Protein AF-A0A538Q318-F1 (afdb_monomer)

Secondary structure (DSSP, 8-state):
-EEEEETTEEEEE---HHHHHHHHHHHS-STTPPTTSPEEHHHHHHHH-TT-TT--HHHHHHHHHHHHHHHHHTTS-HHHHEEE-TTSSEEEE-PPTTEEEEE--

Sequence (105 aa):
RVVFSIGAVERAVYLADRRFDLVVALARPPGGHRPGEFVSDDALRAVVWPRRPSVSRQEINMLISRCRRDLVEAGLAGPHLIERAPGGGGTRLALAPGAEIVMKA

Nearest PDB structures (foldseek):
  6iju-assembly1_A-2  TM=7.758E-01  e=2.223E-03  Staphylococcus aureus
  1qqi-assembly1_A  TM=8.208E-01  e=6.630E-03  Escherichia coli
  8u7h-assembly1_C  TM=5.307E-01  e=7.309E+00  Homo sapiens

Radius of gyration: 12.92 Å; Cα contacts (8 Å, |Δi|>4): 164; chains: 1; bounding box: 31×30×39 Å

pLDDT: mean 92.46, std 5.57, range [59.59, 98.06]

Foldseek 3Di:
DKWKDAPPDIFDFDDPQLLVQQVCCQCVPPDPDDAFDWHFPQSSCCRSPVPCSPDDPVNVVVSLVVSLVSCVVSVHNSDQQWDADVVGRTIHGDDDVRMDMDDDD

Mean predicted aligned error: 3.24 Å

Solvent-accessible surface area (backbone atoms only — not comparable to full-atom values): 5881 Å² total; per-residue (Å²): 76,40,34,41,33,50,80,92,48,76,39,72,37,85,56,63,67,59,43,39,42,47,52,48,47,25,66,58,31,68,95,82,50,53,65,50,44,68,44,38,52,68,62,49,30,57,71,53,29,71,91,44,77,83,67,48,72,66,57,52,53,50,50,51,55,52,42,24,46,53,34,40,77,52,77,41,66,17,71,64,34,52,37,66,41,86,99,47,69,22,39,21,33,46,68,58,91,79,41,48,78,46,80,44,132

Structure (mmCIF, N/CA/C/O backbone):
data_AF-A0A538Q318-F1
#
_entry.id   AF-A0A538Q318-F1
#
loop_
_atom_site.group_PDB
_atom_site.id
_atom_site.type_symbol
_atom_site.label_atom_id
_atom_site.label_alt_id
_atom_site.label_comp_id
_atom_site.label_asym_id
_atom_site.label_entity_id
_atom_site.label_seq_id
_atom_site.pdbx_PDB_ins_code
_atom_site.Cartn_x
_atom_site.Cartn_y
_atom_site.Cartn_z
_atom_site.occupancy
_atom_site.B_iso_or_equiv
_atom_site.auth_seq_id
_atom_site.auth_comp_id
_atom_site.auth_asym_id
_atom_site.auth_atom_id
_atom_site.pdbx_PDB_model_num
ATOM 1 N N . ARG A 1 1 ? -7.170 -13.288 2.610 1.00 85.69 1 ARG A N 1
ATOM 2 C CA . ARG A 1 1 ? -7.713 -12.020 3.188 1.00 85.69 1 ARG A CA 1
ATOM 3 C C . ARG A 1 1 ? -6.653 -11.350 4.061 1.00 85.69 1 ARG A C 1
ATOM 5 O O . ARG A 1 1 ? -5.736 -12.034 4.504 1.00 85.69 1 ARG A O 1
ATOM 12 N N . VAL A 1 2 ? -6.760 -10.051 4.336 1.00 90.06 2 VAL A N 1
ATOM 13 C CA . VAL A 1 2 ? -5.825 -9.329 5.222 1.00 90.06 2 VAL A CA 1
ATOM 14 C C . VAL A 1 2 ? -6.576 -8.829 6.446 1.00 90.06 2 VAL A C 1
ATOM 16 O O . VAL A 1 2 ? -7.683 -8.322 6.301 1.00 90.06 2 VAL A O 1
ATOM 19 N N . VAL A 1 3 ? -6.002 -8.977 7.637 1.00 90.75 3 VAL A N 1
ATOM 20 C CA . VAL A 1 3 ? -6.562 -8.414 8.871 1.00 90.75 3 VAL A CA 1
ATOM 21 C C . VAL A 1 3 ? -5.618 -7.344 9.401 1.00 90.75 3 VAL A C 1
ATOM 23 O O . VAL A 1 3 ? -4.431 -7.610 9.575 1.00 90.75 3 VAL A O 1
ATOM 26 N N . PHE A 1 4 ? -6.157 -6.152 9.639 1.00 90.62 4 PHE A N 1
ATOM 27 C CA . PHE A 1 4 ? -5.485 -5.055 10.328 1.00 90.62 4 PHE A CA 1
ATOM 28 C C . PHE A 1 4 ? -5.982 -5.016 11.771 1.00 90.62 4 PHE A C 1
ATOM 30 O O . PHE A 1 4 ? -7.197 -5.018 11.992 1.00 90.62 4 PHE A O 1
ATOM 37 N N . SER A 1 5 ? -5.067 -4.975 12.734 1.00 88.38 5 SER A N 1
ATOM 38 C CA . SER A 1 5 ? -5.381 -4.854 14.158 1.00 88.38 5 SER A CA 1
ATOM 39 C C . SER A 1 5 ? -4.750 -3.594 14.739 1.00 88.38 5 SER A C 1
ATOM 41 O O . SER A 1 5 ? -3.585 -3.295 14.486 1.00 88.38 5 SER A O 1
ATOM 43 N N . ILE A 1 6 ? -5.531 -2.838 15.512 1.00 81.62 6 ILE A N 1
ATOM 44 C CA . ILE A 1 6 ? -5.045 -1.717 16.329 1.00 81.62 6 ILE A CA 1
ATOM 45 C C . ILE A 1 6 ? -5.647 -1.889 17.723 1.00 81.62 6 ILE A C 1
ATO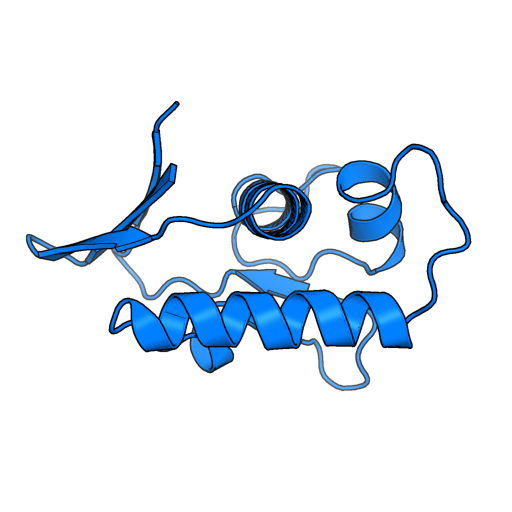M 47 O O . ILE A 1 6 ? -6.858 -1.737 17.910 1.00 81.62 6 ILE A O 1
ATOM 51 N N . GLY A 1 7 ? -4.818 -2.257 18.702 1.00 82.38 7 GLY A N 1
ATOM 52 C CA . GLY A 1 7 ? -5.310 -2.682 20.014 1.00 82.38 7 GLY A CA 1
ATOM 53 C C . GLY A 1 7 ? -6.251 -3.888 19.888 1.00 82.38 7 GLY A C 1
ATOM 54 O O . GLY A 1 7 ? -5.892 -4.891 19.282 1.00 82.38 7 GLY A O 1
ATOM 55 N N . ALA A 1 8 ? -7.468 -3.782 20.429 1.00 80.44 8 ALA A N 1
ATOM 56 C CA . ALA A 1 8 ? -8.483 -4.844 20.368 1.00 80.44 8 ALA A CA 1
ATOM 57 C C . ALA A 1 8 ? -9.371 -4.802 19.106 1.00 80.44 8 ALA A C 1
ATOM 59 O O . ALA A 1 8 ? -10.260 -5.637 18.944 1.00 80.44 8 ALA A O 1
ATOM 60 N N . VAL A 1 9 ? -9.186 -3.812 18.226 1.00 86.25 9 VAL A N 1
ATOM 61 C CA . VAL A 1 9 ? -10.041 -3.634 17.049 1.00 86.25 9 VAL A CA 1
ATOM 62 C C . VAL A 1 9 ? -9.427 -4.348 15.855 1.00 86.25 9 VAL A C 1
ATOM 64 O O . VAL A 1 9 ? -8.380 -3.937 15.358 1.00 86.25 9 VAL A O 1
ATOM 67 N N . GLU A 1 10 ? -10.120 -5.369 15.354 1.00 91.56 10 GLU A N 1
ATOM 68 C CA . GLU A 1 10 ? -9.782 -6.026 14.092 1.00 91.56 10 GLU A CA 1
ATOM 69 C C . GLU A 1 10 ? -10.632 -5.496 12.927 1.00 91.56 10 GLU A C 1
ATOM 71 O O . GLU A 1 10 ? -11.834 -5.216 13.051 1.00 91.56 10 GLU A O 1
ATOM 76 N N . ARG A 1 11 ? -10.002 -5.380 11.756 1.00 93.44 11 ARG A N 1
ATOM 77 C CA . ARG A 1 11 ? -10.644 -5.057 10.478 1.00 93.44 11 ARG A CA 1
ATOM 78 C C . ARG A 1 11 ? -10.146 -6.007 9.401 1.00 93.44 11 ARG A C 1
ATOM 80 O O . ARG A 1 11 ? -8.971 -5.996 9.040 1.00 93.44 11 ARG A O 1
ATOM 87 N N . ALA A 1 12 ? -11.049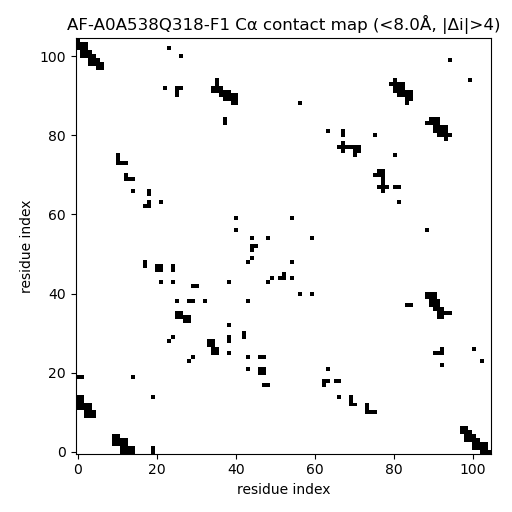 -6.838 8.890 1.00 93.12 12 ALA A N 1
ATOM 88 C CA . ALA A 1 12 ? -10.757 -7.740 7.787 1.00 93.12 12 ALA A CA 1
ATOM 89 C C . ALA A 1 12 ? -11.034 -7.054 6.446 1.00 93.12 12 ALA A C 1
ATOM 91 O O . ALA A 1 12 ? -12.092 -6.459 6.253 1.00 93.12 12 ALA A O 1
ATOM 92 N N . VAL A 1 13 ? -10.100 -7.190 5.509 1.00 93.88 13 VAL A N 1
ATOM 93 C CA . VAL A 1 13 ? -10.192 -6.654 4.152 1.00 93.88 13 VAL A CA 1
ATOM 94 C C . VAL A 1 13 ? -10.010 -7.784 3.147 1.00 93.88 13 VAL A C 1
ATOM 96 O O . VAL A 1 13 ? -9.062 -8.580 3.220 1.00 93.88 13 VAL A O 1
ATOM 99 N N . TYR A 1 14 ? -10.925 -7.846 2.186 1.00 92.12 14 TYR A N 1
ATOM 100 C CA . TYR A 1 14 ? -10.887 -8.793 1.080 1.00 92.12 14 TYR A CA 1
ATOM 101 C C . TYR A 1 14 ? -10.337 -8.084 -0.153 1.00 92.12 14 TYR A C 1
ATOM 103 O O . TYR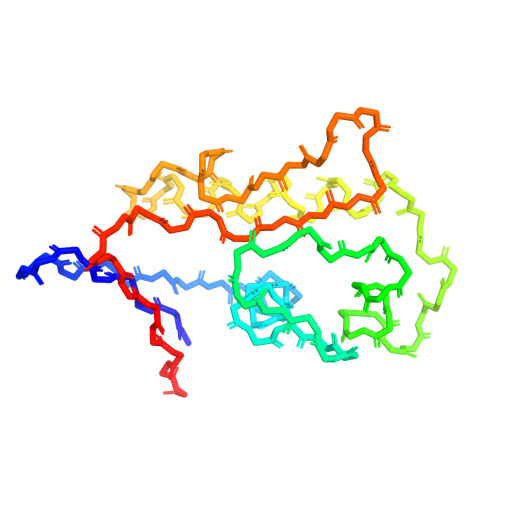 A 1 14 ? -11.020 -7.298 -0.799 1.00 92.12 14 TYR A O 1
ATOM 111 N N . LEU A 1 15 ? -9.066 -8.345 -0.447 1.00 93.56 15 LEU A N 1
ATOM 112 C CA . LEU A 1 15 ? -8.364 -7.763 -1.584 1.00 93.56 15 LEU A CA 1
ATOM 113 C C . LEU A 1 15 ? -8.289 -8.792 -2.708 1.00 93.56 15 LEU A C 1
ATOM 115 O O . LEU A 1 15 ? -7.949 -9.947 -2.461 1.00 93.56 15 LEU A O 1
ATOM 119 N N . ALA A 1 16 ? -8.578 -8.365 -3.937 1.00 91.00 16 ALA A N 1
ATOM 120 C CA . ALA A 1 16 ? -8.417 -9.228 -5.107 1.00 91.00 16 ALA A CA 1
ATOM 121 C C . ALA A 1 16 ? -6.949 -9.303 -5.544 1.00 91.00 16 ALA A C 1
ATOM 123 O O . ALA A 1 16 ? -6.304 -8.254 -5.634 1.00 91.00 16 ALA A O 1
ATOM 124 N N . ASP A 1 17 ? -6.485 -10.508 -5.882 1.00 90.50 17 ASP A N 1
ATOM 125 C CA . ASP A 1 17 ? -5.197 -10.869 -6.495 1.00 90.50 17 ASP A CA 1
ATOM 126 C C . ASP A 1 17 ? -4.082 -9.840 -6.257 1.00 90.50 17 ASP A C 1
ATOM 128 O O . ASP A 1 17 ? -3.559 -9.705 -5.157 1.00 90.50 17 ASP A O 1
ATOM 132 N N . ARG A 1 18 ? -3.784 -9.009 -7.261 1.00 95.19 18 ARG A N 1
ATOM 133 C CA . ARG A 1 18 ? -2.661 -8.062 -7.226 1.00 95.19 18 ARG A CA 1
ATOM 134 C C . ARG A 1 18 ? -2.730 -7.032 -6.101 1.00 95.19 18 ARG A C 1
ATOM 136 O O . ARG A 1 18 ? -1.704 -6.487 -5.714 1.00 95.19 18 ARG A O 1
ATOM 143 N N . ARG A 1 19 ? -3.921 -6.710 -5.592 1.00 96.12 19 ARG A N 1
ATOM 144 C CA . ARG A 1 19 ? -4.074 -5.809 -4.438 1.00 96.12 19 ARG A CA 1
ATOM 145 C C . ARG A 1 19 ? -3.649 -6.513 -3.154 1.00 96.12 19 ARG A C 1
ATOM 147 O O . ARG A 1 19 ? -3.024 -5.888 -2.305 1.00 96.12 19 ARG A O 1
ATOM 154 N N . PHE A 1 20 ? -3.927 -7.812 -3.047 1.00 95.25 20 PHE A N 1
ATOM 155 C CA . PHE A 1 20 ? -3.380 -8.645 -1.984 1.00 95.25 20 PHE A CA 1
ATOM 156 C C . PHE A 1 20 ? -1.855 -8.752 -2.114 1.00 95.25 20 PHE A C 1
ATOM 158 O O . PHE A 1 20 ? -1.158 -8.462 -1.145 1.00 95.25 20 PHE A O 1
ATOM 165 N N . ASP A 1 21 ? -1.338 -9.037 -3.314 1.00 95.31 21 ASP A N 1
ATOM 166 C CA . ASP A 1 21 ? 0.110 -9.120 -3.562 1.00 95.31 21 ASP A CA 1
ATOM 167 C C . ASP A 1 21 ? 0.830 -7.807 -3.234 1.00 95.31 21 ASP A C 1
ATOM 169 O O . ASP A 1 21 ? 1.891 -7.824 -2.615 1.00 95.31 21 ASP A O 1
ATOM 173 N N . LEU A 1 22 ? 0.235 -6.658 -3.583 1.00 96.69 22 LEU A N 1
ATOM 174 C CA . LEU A 1 22 ? 0.749 -5.340 -3.206 1.00 96.69 22 LEU A CA 1
ATOM 175 C C . LEU A 1 22 ? 0.876 -5.215 -1.686 1.00 96.69 22 LEU A C 1
ATOM 177 O O . LEU A 1 22 ? 1.928 -4.825 -1.192 1.00 96.69 22 LEU A O 1
ATOM 181 N N . VAL A 1 23 ? -0.175 -5.541 -0.934 1.00 96.06 23 VAL A N 1
ATOM 182 C CA . VAL A 1 23 ? -0.143 -5.427 0.530 1.00 96.06 23 VAL A CA 1
ATOM 183 C C . VAL A 1 23 ? 0.872 -6.393 1.141 1.00 96.06 23 VAL A C 1
ATOM 185 O O . VAL A 1 23 ? 1.599 -6.004 2.054 1.00 96.06 23 VAL A O 1
ATOM 188 N N . VAL A 1 24 ? 0.996 -7.611 0.609 1.00 93.94 24 VAL A N 1
ATOM 189 C CA . VAL A 1 24 ? 2.031 -8.569 1.026 1.00 93.94 24 VAL A CA 1
ATOM 190 C C . VAL A 1 24 ? 3.429 -8.012 0.763 1.00 93.94 24 VAL A C 1
ATOM 192 O O . VAL A 1 24 ? 4.254 -8.014 1.674 1.00 93.94 24 VAL A O 1
ATOM 195 N N . ALA A 1 25 ? 3.677 -7.475 -0.433 1.00 94.88 25 ALA A N 1
ATOM 196 C CA . ALA A 1 25 ? 4.961 -6.897 -0.825 1.00 94.88 25 ALA A CA 1
ATOM 197 C C . ALA A 1 25 ? 5.346 -5.654 -0.012 1.00 94.88 25 ALA A C 1
ATOM 199 O O . ALA A 1 25 ? 6.513 -5.290 0.015 1.00 94.88 25 ALA A O 1
ATOM 200 N N . LEU A 1 26 ? 4.396 -4.980 0.637 1.00 96.12 26 LEU A N 1
ATOM 201 C CA . LEU A 1 26 ? 4.684 -3.836 1.507 1.00 96.12 26 LEU A CA 1
ATOM 202 C C . LEU A 1 26 ? 4.827 -4.236 2.978 1.00 96.12 26 LEU A C 1
ATOM 204 O O . LEU A 1 26 ? 5.620 -3.644 3.707 1.00 96.12 26 LEU A O 1
ATOM 208 N N . ALA A 1 27 ? 4.064 -5.232 3.424 1.00 94.06 27 ALA A N 1
ATOM 209 C CA . ALA A 1 27 ? 4.121 -5.733 4.793 1.00 94.06 27 ALA A CA 1
ATOM 210 C C . ALA A 1 27 ? 5.316 -6.669 5.035 1.00 94.06 27 ALA A C 1
ATOM 212 O O . ALA A 1 27 ? 5.802 -6.780 6.158 1.00 94.06 27 ALA A O 1
ATOM 213 N N . ARG A 1 28 ? 5.787 -7.346 3.984 1.00 92.50 28 ARG A N 1
ATOM 214 C CA . ARG A 1 28 ? 6.979 -8.204 3.978 1.00 92.50 28 ARG A CA 1
ATOM 215 C C . ARG A 1 28 ? 7.849 -7.819 2.782 1.00 92.50 28 ARG A C 1
ATOM 217 O O . ARG A 1 28 ? 7.853 -8.533 1.777 1.00 92.50 28 ARG A O 1
ATOM 224 N N . PRO A 1 29 ? 8.503 -6.651 2.842 1.00 89.94 29 PRO A N 1
ATOM 225 C CA . PRO A 1 29 ? 9.118 -6.089 1.661 1.00 89.94 29 PRO A CA 1
ATOM 226 C C . PRO A 1 29 ? 10.327 -6.902 1.182 1.00 89.94 29 PRO A C 1
ATOM 228 O O . PRO A 1 29 ? 11.079 -7.444 1.995 1.00 89.94 29 PRO A O 1
ATOM 231 N N . PRO A 1 30 ? 10.498 -7.045 -0.146 1.00 83.88 30 PRO A N 1
ATOM 232 C CA . PRO A 1 30 ? 11.592 -7.819 -0.723 1.00 83.88 30 PRO A CA 1
ATOM 233 C C . PRO A 1 30 ? 12.941 -7.108 -0.531 1.00 83.88 30 PRO A C 1
ATOM 235 O O . PRO A 1 30 ? 12.994 -5.931 -0.187 1.00 83.88 30 PRO A O 1
ATOM 238 N N . GLY A 1 31 ? 14.050 -7.804 -0.798 1.00 81.00 31 GLY A N 1
ATOM 239 C CA . GLY A 1 31 ? 15.365 -7.161 -0.946 1.00 81.00 31 GLY A CA 1
ATOM 240 C C . GLY A 1 31 ? 15.993 -6.613 0.341 1.00 81.00 31 GLY A C 1
ATOM 241 O O . GLY A 1 31 ? 16.869 -5.761 0.262 1.00 81.00 31 GLY A O 1
ATOM 242 N N . GLY A 1 32 ? 15.565 -7.087 1.516 1.00 81.69 32 GLY A N 1
ATOM 243 C CA . GLY A 1 32 ? 16.137 -6.684 2.809 1.00 81.69 32 GLY A CA 1
ATOM 244 C C . GLY A 1 32 ? 15.591 -5.369 3.373 1.00 81.69 32 GLY A C 1
ATOM 245 O O . GLY A 1 32 ? 16.048 -4.927 4.426 1.00 81.69 32 GLY A O 1
ATOM 246 N N . HIS A 1 33 ? 14.602 -4.772 2.706 1.00 87.75 33 HIS A N 1
ATOM 247 C CA . HIS A 1 33 ? 13.839 -3.652 3.244 1.00 87.75 33 HIS A CA 1
ATOM 248 C C . HIS A 1 33 ? 13.103 -4.044 4.530 1.00 87.75 33 HIS A C 1
ATOM 250 O O . HIS A 1 33 ? 12.746 -5.207 4.743 1.00 87.75 33 HIS A O 1
ATOM 256 N N . ARG A 1 34 ? 12.845 -3.059 5.392 1.00 91.06 34 ARG A N 1
ATOM 257 C CA . ARG A 1 34 ? 12.056 -3.250 6.617 1.00 91.06 34 ARG A CA 1
ATOM 258 C C . ARG A 1 34 ? 10.591 -2.863 6.393 1.00 91.06 34 ARG A C 1
ATOM 260 O O . ARG A 1 34 ? 10.318 -1.940 5.624 1.00 91.06 34 ARG A O 1
ATOM 267 N N . PRO A 1 35 ? 9.626 -3.516 7.071 1.00 92.69 35 PRO A N 1
ATOM 268 C CA . PRO A 1 35 ? 8.236 -3.065 7.060 1.00 92.69 35 PRO A CA 1
ATOM 269 C C . PRO A 1 35 ? 8.129 -1.573 7.414 1.00 92.69 35 PRO A C 1
ATOM 271 O O . PRO A 1 35 ? 8.764 -1.109 8.359 1.00 92.69 35 PRO A O 1
ATOM 274 N N . GLY A 1 36 ? 7.341 -0.824 6.640 1.00 94.50 36 GLY A N 1
ATOM 275 C CA . GLY A 1 36 ? 7.209 0.633 6.780 1.00 94.50 36 GLY A CA 1
ATOM 276 C C . GLY A 1 36 ? 8.190 1.465 5.943 1.00 94.50 36 GLY A C 1
ATOM 277 O O . GLY A 1 36 ? 7.975 2.668 5.784 1.00 94.50 36 GLY A O 1
ATOM 278 N N . GLU A 1 37 ? 9.222 0.861 5.351 1.00 95.50 37 GLU A N 1
ATOM 279 C CA . GLU A 1 37 ? 10.092 1.544 4.389 1.00 95.50 37 GLU A CA 1
ATOM 280 C C . GLU A 1 37 ? 9.432 1.678 3.010 1.00 95.50 37 GLU A C 1
ATOM 282 O O . GLU A 1 37 ? 8.522 0.929 2.643 1.00 95.50 37 GLU A O 1
ATOM 287 N N . PHE A 1 38 ? 9.901 2.650 2.223 1.00 96.69 38 PHE A N 1
ATOM 288 C CA . PHE A 1 38 ? 9.488 2.780 0.829 1.00 96.69 38 PHE A CA 1
ATOM 289 C C . PHE A 1 38 ? 10.129 1.684 -0.026 1.00 96.69 38 PHE A C 1
ATOM 291 O O . PHE A 1 38 ? 11.341 1.654 -0.214 1.00 96.69 38 PHE A O 1
ATOM 298 N N . VAL A 1 39 ? 9.286 0.832 -0.601 1.00 96.25 39 VAL A N 1
ATOM 299 C CA . VAL A 1 39 ? 9.642 -0.178 -1.600 1.00 96.25 39 VAL A CA 1
ATOM 300 C C . VAL A 1 39 ? 9.588 0.454 -2.985 1.00 96.25 39 VAL A C 1
ATOM 302 O O . VAL A 1 39 ? 8.577 1.067 -3.339 1.00 96.25 39 VAL A O 1
ATOM 305 N N . SER A 1 40 ? 10.654 0.308 -3.773 1.00 95.00 40 SER A N 1
ATOM 306 C CA . SER A 1 40 ? 10.735 0.905 -5.110 1.00 95.00 40 SER A CA 1
ATOM 307 C C . SER A 1 40 ? 9.689 0.340 -6.078 1.00 95.00 40 SER A C 1
ATOM 309 O O . SER A 1 40 ? 9.251 -0.805 -5.955 1.00 95.00 40 SER A O 1
ATOM 311 N N . ASP A 1 41 ? 9.310 1.126 -7.088 1.00 94.69 41 ASP A N 1
ATOM 312 C CA . ASP A 1 41 ? 8.400 0.667 -8.145 1.00 94.69 41 ASP A CA 1
ATOM 313 C C . ASP A 1 41 ? 8.941 -0.577 -8.863 1.00 94.69 41 ASP A C 1
ATOM 315 O O . ASP A 1 41 ? 8.162 -1.463 -9.201 1.00 94.69 41 ASP A O 1
ATOM 319 N N . ASP A 1 42 ? 10.258 -0.681 -9.053 1.00 93.00 42 ASP A N 1
ATOM 320 C CA . ASP A 1 42 ? 10.883 -1.842 -9.693 1.00 93.00 42 ASP A CA 1
ATOM 321 C C . ASP A 1 42 ? 10.775 -3.103 -8.823 1.00 93.00 42 ASP A C 1
ATOM 323 O O . ASP A 1 42 ? 10.409 -4.170 -9.322 1.00 93.00 42 ASP A O 1
ATOM 327 N N . ALA A 1 43 ? 10.995 -2.980 -7.510 1.00 93.19 43 ALA A N 1
ATOM 328 C CA . ALA A 1 43 ? 10.807 -4.086 -6.575 1.00 93.19 43 ALA A CA 1
ATOM 329 C C . ALA A 1 43 ? 9.333 -4.524 -6.507 1.00 93.19 43 ALA A C 1
ATOM 331 O O . ALA A 1 43 ? 9.037 -5.720 -6.515 1.00 93.19 43 ALA A O 1
ATOM 332 N N . LEU A 1 44 ? 8.391 -3.574 -6.523 1.00 93.56 44 LEU A N 1
ATOM 333 C CA . LEU A 1 44 ? 6.961 -3.889 -6.591 1.00 93.56 44 LEU A CA 1
ATOM 334 C C . LEU A 1 44 ? 6.579 -4.569 -7.907 1.00 93.56 44 LEU A C 1
ATOM 336 O O . LEU A 1 44 ? 5.776 -5.502 -7.888 1.00 93.56 44 LEU A O 1
ATOM 340 N N . ARG A 1 45 ? 7.150 -4.151 -9.047 1.00 94.12 45 ARG A N 1
ATOM 341 C CA . ARG A 1 45 ? 6.920 -4.816 -10.341 1.00 94.12 45 ARG A CA 1
ATOM 342 C C . ARG A 1 45 ? 7.328 -6.279 -10.296 1.00 94.12 45 ARG A C 1
ATOM 344 O O . ARG A 1 45 ? 6.548 -7.124 -10.729 1.00 94.12 45 ARG A O 1
ATOM 351 N N . ALA A 1 46 ? 8.504 -6.568 -9.744 1.00 92.62 46 ALA A N 1
ATOM 352 C CA . ALA A 1 46 ? 9.024 -7.928 -9.654 1.00 92.62 46 ALA A CA 1
ATOM 353 C C . ALA A 1 46 ? 8.093 -8.866 -8.865 1.00 92.62 46 ALA A C 1
ATOM 355 O O . ALA A 1 46 ? 7.924 -10.021 -9.250 1.00 92.62 46 ALA A O 1
ATOM 356 N N . VAL A 1 47 ? 7.455 -8.364 -7.801 1.00 92.69 47 VAL A N 1
ATOM 357 C CA . VAL A 1 47 ? 6.577 -9.172 -6.939 1.00 92.69 47 VAL A CA 1
ATOM 358 C C . VAL A 1 47 ? 5.141 -9.238 -7.463 1.00 92.69 47 VAL A C 1
ATOM 360 O O . VAL A 1 47 ? 4.562 -10.316 -7.533 1.00 92.69 47 VAL A O 1
ATOM 363 N N . VAL A 1 48 ? 4.555 -8.103 -7.851 1.00 95.31 48 VAL A N 1
ATOM 364 C CA . VAL A 1 48 ? 3.119 -8.010 -8.180 1.00 95.31 48 VAL A CA 1
ATOM 365 C C . VAL A 1 48 ? 2.831 -8.338 -9.654 1.00 95.31 48 VAL A C 1
ATOM 367 O O . VAL A 1 48 ? 1.726 -8.753 -10.015 1.00 95.31 48 VAL A O 1
ATOM 370 N N . TRP A 1 49 ? 3.825 -8.184 -10.533 1.00 95.50 49 TRP A N 1
ATOM 371 C CA . TRP A 1 49 ? 3.720 -8.497 -11.961 1.00 95.50 49 TRP A CA 1
ATOM 372 C C . TRP A 1 49 ? 4.928 -9.305 -12.465 1.00 95.50 49 TRP A C 1
ATOM 374 O O . TRP A 1 49 ? 5.577 -8.898 -13.432 1.00 95.50 49 TRP A O 1
ATOM 384 N N . PRO A 1 50 ? 5.201 -10.500 -11.907 1.00 93.25 50 PRO A N 1
ATOM 385 C CA . PRO A 1 50 ? 6.416 -11.265 -12.215 1.00 93.25 50 PRO A CA 1
ATOM 386 C C . PRO A 1 50 ? 6.545 -11.640 -13.701 1.00 93.25 50 PRO A C 1
ATOM 388 O O . PRO A 1 50 ? 7.644 -11.806 -14.217 1.00 93.25 50 PRO A O 1
ATOM 391 N N . ARG A 1 51 ? 5.418 -11.744 -14.419 1.00 94.56 51 ARG A N 1
ATOM 392 C CA . ARG A 1 51 ? 5.365 -12.067 -15.858 1.00 94.56 51 ARG A CA 1
ATOM 393 C C . ARG A 1 51 ? 5.227 -10.842 -16.766 1.00 94.56 51 ARG A C 1
ATOM 395 O O . ARG A 1 51 ? 5.054 -10.995 -17.970 1.00 94.56 51 ARG A O 1
ATOM 402 N N . ARG A 1 52 ? 5.229 -9.628 -16.208 1.00 93.94 52 ARG A N 1
ATOM 403 C CA . ARG A 1 52 ? 5.047 -8.383 -16.965 1.00 93.94 52 ARG A CA 1
ATOM 404 C C . ARG A 1 52 ? 5.913 -7.256 -16.380 1.00 93.94 52 ARG A C 1
ATOM 406 O O . ARG A 1 52 ? 5.382 -6.316 -15.793 1.00 93.94 52 ARG A O 1
ATOM 413 N N . PRO A 1 53 ? 7.243 -7.313 -16.563 1.00 86.88 53 PRO A N 1
ATOM 414 C CA . PRO A 1 53 ? 8.165 -6.334 -15.982 1.00 86.88 53 PRO A CA 1
ATOM 415 C C . PRO A 1 53 ? 8.004 -4.916 -16.561 1.00 86.88 53 PRO A C 1
ATOM 417 O O . PRO A 1 53 ? 8.402 -3.945 -15.925 1.00 86.88 53 PRO A O 1
ATOM 420 N N . SER A 1 54 ? 7.373 -4.775 -17.733 1.00 92.31 54 SER A N 1
ATOM 421 C CA . SER A 1 54 ? 7.117 -3.500 -18.423 1.00 92.31 54 SER A CA 1
ATOM 422 C C . SER A 1 54 ? 5.895 -2.723 -17.911 1.00 92.31 54 SER A C 1
ATOM 424 O O . SER A 1 54 ? 5.420 -1.805 -18.579 1.00 92.31 54 SER A O 1
ATOM 426 N N . VAL A 1 55 ? 5.343 -3.088 -16.749 1.00 95.00 55 VAL A N 1
ATOM 427 C CA . VAL A 1 55 ? 4.212 -2.371 -16.142 1.00 95.00 55 VAL A CA 1
ATOM 428 C C . VAL A 1 55 ? 4.586 -0.920 -15.868 1.00 95.00 55 VAL A C 1
ATOM 430 O O . VAL A 1 55 ? 5.592 -0.617 -15.226 1.00 95.00 55 VAL A O 1
ATOM 433 N N . SER A 1 56 ? 3.746 -0.010 -16.348 1.00 94.69 56 SER A N 1
ATOM 434 C CA . SER A 1 56 ? 3.997 1.422 -16.241 1.00 94.69 56 SER A CA 1
ATOM 435 C C . SER A 1 56 ? 3.765 1.946 -14.821 1.00 94.69 56 SER A C 1
ATOM 437 O O . SER A 1 56 ? 2.990 1.401 -14.031 1.00 94.69 56 SER A O 1
ATOM 439 N N . ARG A 1 57 ? 4.370 3.096 -14.50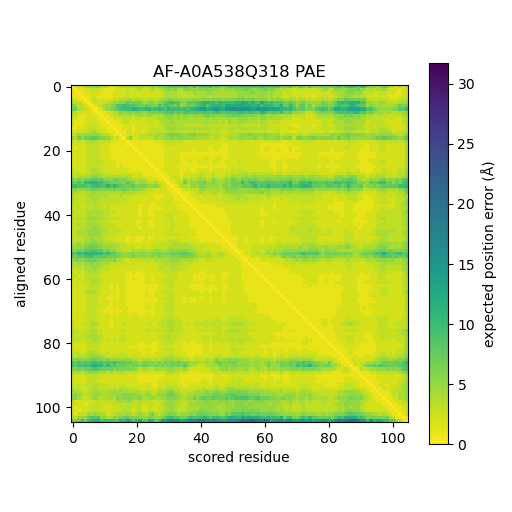7 1.00 93.81 57 ARG A N 1
ATOM 440 C CA . ARG A 1 57 ? 4.092 3.837 -13.265 1.00 93.81 57 ARG A CA 1
ATOM 441 C C . ARG A 1 57 ? 2.605 4.183 -13.110 1.00 93.81 57 ARG A C 1
ATOM 443 O O . ARG A 1 57 ? 2.088 4.180 -11.994 1.00 93.81 57 ARG A O 1
ATOM 450 N N . GLN A 1 58 ? 1.908 4.468 -14.211 1.00 95.50 58 GLN A N 1
ATOM 451 C CA . GLN A 1 58 ? 0.472 4.757 -14.196 1.00 95.50 58 GLN A CA 1
ATOM 452 C C . GLN A 1 58 ? -0.339 3.547 -13.720 1.00 95.50 58 GLN A C 1
ATOM 454 O O . GLN A 1 58 ? -1.245 3.692 -12.903 1.00 95.50 58 GLN A O 1
ATOM 459 N N . GLU A 1 59 ? 0.014 2.348 -14.178 1.00 96.62 59 GLU A N 1
ATOM 460 C CA . GLU A 1 59 ? -0.648 1.110 -13.765 1.00 96.62 59 GLU A CA 1
ATOM 461 C C . GLU A 1 59 ? -0.382 0.770 -12.297 1.00 96.62 59 GLU A C 1
ATOM 463 O O . GLU A 1 59 ? -1.305 0.356 -11.593 1.00 96.62 59 GLU A O 1
ATOM 468 N N . ILE A 1 60 ? 0.837 1.022 -11.808 1.00 96.25 60 ILE A N 1
ATOM 469 C CA . ILE A 1 60 ? 1.167 0.912 -10.379 1.00 96.25 60 ILE A CA 1
ATOM 470 C C . ILE A 1 60 ? 0.288 1.864 -9.562 1.00 96.25 60 ILE A C 1
ATOM 472 O O . ILE A 1 60 ? -0.384 1.440 -8.621 1.00 96.25 60 ILE A O 1
ATOM 476 N N . ASN A 1 61 ? 0.219 3.138 -9.958 1.00 96.75 61 ASN A N 1
ATOM 477 C CA . ASN A 1 61 ? -0.617 4.134 -9.286 1.00 96.75 61 ASN A CA 1
ATOM 478 C C . ASN A 1 61 ? -2.105 3.745 -9.296 1.00 96.75 61 ASN A C 1
ATOM 480 O O . ASN A 1 61 ? -2.799 3.943 -8.299 1.00 96.75 61 ASN A O 1
ATOM 484 N N . MET A 1 62 ? -2.596 3.168 -10.395 1.00 97.50 62 MET A N 1
ATOM 485 C CA . MET A 1 62 ? -3.971 2.683 -10.493 1.00 97.50 62 MET A CA 1
ATOM 486 C C . MET A 1 62 ? -4.230 1.514 -9.535 1.00 97.50 62 MET A C 1
ATOM 488 O O . MET A 1 62 ? -5.264 1.506 -8.864 1.00 97.50 62 MET A O 1
ATOM 492 N N . LEU A 1 63 ? -3.302 0.555 -9.426 1.00 97.62 63 LEU A N 1
ATOM 493 C CA . LEU A 1 63 ? -3.408 -0.537 -8.456 1.00 97.62 63 LEU A CA 1
ATOM 494 C C . LEU A 1 63 ? -3.470 0.005 -7.023 1.00 97.62 63 LEU A C 1
ATOM 496 O O . LEU A 1 63 ? -4.357 -0.383 -6.264 1.00 97.62 63 LEU A O 1
ATOM 500 N N . ILE A 1 64 ? -2.577 0.936 -6.677 1.00 97.62 64 ILE A N 1
ATOM 501 C CA . ILE A 1 64 ? -2.541 1.576 -5.356 1.00 97.62 64 ILE A CA 1
ATOM 502 C C . ILE A 1 64 ? -3.850 2.312 -5.071 1.00 97.62 64 ILE A C 1
ATOM 504 O O . ILE A 1 64 ? -4.422 2.148 -3.999 1.00 97.62 64 ILE A O 1
ATOM 508 N N . SER A 1 65 ? -4.350 3.104 -6.024 1.00 97.75 65 SER A N 1
ATOM 509 C CA . SER A 1 65 ? -5.607 3.844 -5.870 1.00 97.75 65 SER A CA 1
ATOM 510 C C . SER A 1 65 ? -6.789 2.910 -5.594 1.00 97.75 65 SER A C 1
ATOM 512 O O . SER A 1 65 ? -7.574 3.165 -4.682 1.00 97.75 65 SER A O 1
ATOM 514 N N . ARG A 1 66 ? -6.881 1.790 -6.324 1.00 97.56 66 ARG A N 1
ATOM 515 C CA . ARG A 1 66 ? -7.922 0.773 -6.108 1.00 97.56 66 ARG A CA 1
ATOM 516 C C . ARG A 1 66 ? -7.767 0.077 -4.759 1.00 97.56 66 ARG A C 1
ATOM 518 O O . ARG A 1 66 ? -8.746 -0.060 -4.044 1.00 97.56 66 ARG A O 1
ATOM 525 N N . CYS A 1 67 ? -6.544 -0.292 -4.382 1.00 97.94 67 CYS A N 1
ATOM 526 C CA . CYS A 1 67 ? -6.282 -0.911 -3.085 1.00 97.94 67 CYS A CA 1
ATOM 527 C C . CYS A 1 67 ? -6.648 0.024 -1.923 1.00 97.94 67 CYS A C 1
ATOM 529 O O . CYS A 1 67 ? -7.276 -0.403 -0.963 1.00 97.94 67 CYS A O 1
ATOM 531 N N . ARG A 1 68 ? -6.310 1.317 -2.016 1.00 98.06 68 ARG A N 1
ATOM 532 C CA . ARG A 1 68 ? -6.708 2.322 -1.018 1.00 98.06 68 ARG A CA 1
ATOM 533 C C . ARG A 1 68 ? -8.224 2.420 -0.885 1.00 98.06 68 ARG A C 1
ATOM 535 O O . ARG A 1 68 ? -8.707 2.587 0.228 1.00 98.06 68 ARG A O 1
ATOM 542 N N . ARG A 1 69 ? -8.957 2.317 -1.996 1.00 97.88 69 ARG A N 1
ATOM 543 C CA . ARG A 1 69 ? -10.421 2.328 -1.983 1.00 97.88 69 ARG A CA 1
ATOM 544 C C . ARG A 1 69 ? -10.984 1.127 -1.229 1.00 97.88 69 ARG A C 1
ATOM 546 O O . ARG A 1 69 ? -11.796 1.345 -0.344 1.00 97.88 69 ARG A O 1
ATOM 553 N N . ASP A 1 70 ? -10.487 -0.083 -1.488 1.00 96.81 70 ASP A N 1
ATOM 554 C CA . ASP A 1 70 ? -10.938 -1.276 -0.752 1.00 96.81 70 ASP A CA 1
ATOM 555 C C . ASP A 1 70 ? -10.679 -1.151 0.758 1.00 96.81 70 ASP A C 1
ATOM 557 O O . ASP A 1 70 ? -11.496 -1.562 1.577 1.00 96.81 70 ASP A O 1
ATOM 561 N N . LEU A 1 71 ? -9.540 -0.560 1.144 1.00 96.31 71 LEU A N 1
ATOM 562 C CA . LEU A 1 71 ? -9.235 -0.285 2.551 1.00 96.31 71 LEU A CA 1
ATOM 563 C C . LEU A 1 71 ? -10.246 0.703 3.155 1.00 96.31 71 LEU A C 1
ATOM 565 O O . LEU A 1 71 ? -10.725 0.479 4.263 1.00 96.31 71 LEU A O 1
ATOM 569 N N . VAL A 1 72 ? -10.596 1.768 2.427 1.00 97.00 72 VAL A N 1
ATOM 570 C CA . VAL A 1 72 ? -11.611 2.745 2.860 1.00 97.00 72 VAL A CA 1
ATOM 571 C C . VAL A 1 72 ? -12.991 2.107 2.981 1.00 97.00 72 VAL A C 1
ATOM 573 O O . VAL A 1 72 ? -13.671 2.331 3.977 1.00 97.00 72 VAL A O 1
ATOM 576 N N . GLU A 1 73 ? -13.385 1.272 2.023 1.00 95.62 73 GLU A N 1
ATOM 577 C CA . GLU A 1 73 ? -14.648 0.525 2.063 1.00 95.62 73 GLU A CA 1
ATOM 578 C C . GLU A 1 73 ? -14.715 -0.425 3.272 1.00 95.62 73 GLU A C 1
ATOM 580 O O . GLU A 1 73 ? -15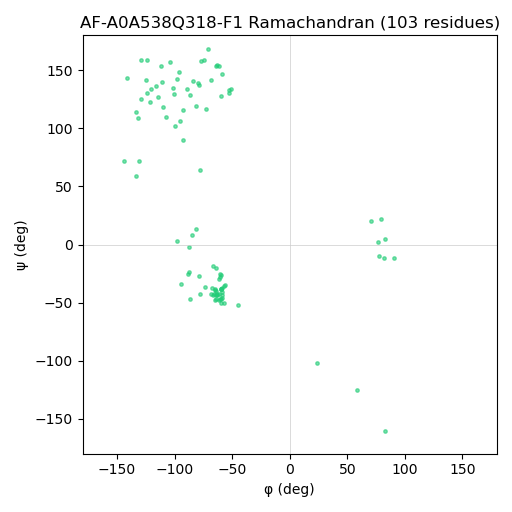.786 -0.636 3.834 1.00 95.62 73 GLU A O 1
ATOM 585 N N . ALA A 1 74 ? -13.568 -0.925 3.745 1.00 93.31 74 ALA A N 1
ATOM 586 C CA . ALA A 1 74 ? -13.452 -1.705 4.978 1.00 93.31 74 ALA A CA 1
ATOM 587 C C . ALA A 1 74 ? -13.317 -0.855 6.264 1.00 93.31 74 ALA A C 1
ATOM 589 O O . ALA A 1 74 ? -13.055 -1.392 7.345 1.00 93.31 74 ALA A O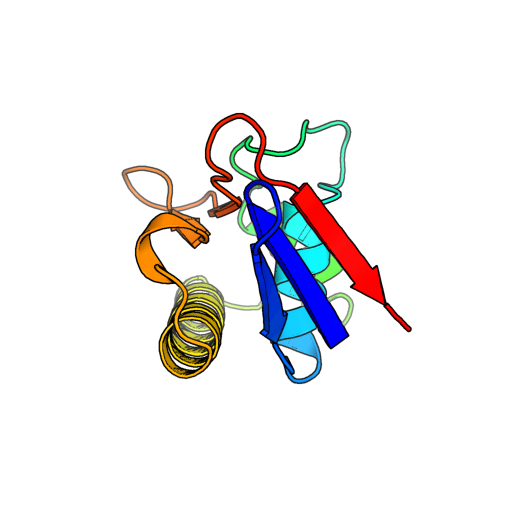 1
ATOM 590 N N . GLY A 1 75 ? -13.480 0.469 6.170 1.00 93.69 75 GLY A N 1
ATOM 591 C CA . GLY A 1 75 ? -13.424 1.394 7.303 1.00 93.69 75 GLY A CA 1
ATOM 592 C C . GLY A 1 75 ? -12.010 1.746 7.776 1.00 93.69 75 GLY A C 1
ATOM 593 O O . GLY A 1 75 ? -11.837 2.144 8.927 1.00 93.69 75 GLY A O 1
ATOM 594 N N . LEU A 1 76 ? -10.994 1.585 6.924 1.00 94.06 76 LEU A N 1
ATOM 595 C CA . LEU A 1 76 ? -9.605 1.947 7.214 1.00 94.06 76 LEU A CA 1
ATOM 596 C C . LEU A 1 76 ? -9.192 3.240 6.498 1.00 94.06 76 LEU A C 1
ATOM 598 O O . LEU A 1 76 ? -9.710 3.596 5.442 1.00 94.06 76 LEU A O 1
ATOM 602 N N . ALA A 1 77 ? -8.172 3.920 7.021 1.00 94.19 77 ALA A N 1
ATOM 603 C CA . ALA A 1 77 ? -7.605 5.121 6.409 1.00 94.19 77 ALA A CA 1
ATOM 604 C C . ALA A 1 77 ? -6.681 4.778 5.219 1.00 94.19 77 ALA A C 1
ATOM 606 O O . ALA A 1 77 ? -5.477 5.020 5.262 1.00 94.19 77 ALA A O 1
ATOM 607 N N . GLY A 1 78 ? -7.231 4.198 4.146 1.00 96.06 78 GLY A N 1
ATOM 608 C CA . GLY A 1 78 ? -6.478 3.661 3.003 1.00 96.06 78 GLY A CA 1
ATOM 609 C C . GLY A 1 78 ? -5.350 4.563 2.468 1.00 96.06 78 GLY A C 1
ATOM 610 O 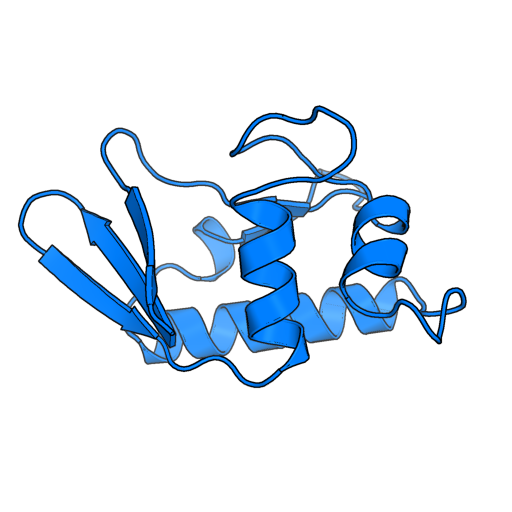O . GLY A 1 78 ? -4.218 4.088 2.364 1.00 96.06 78 GLY A O 1
ATOM 611 N N . PRO A 1 79 ? -5.597 5.853 2.154 1.00 96.25 79 PRO A N 1
ATOM 612 C CA . PRO A 1 79 ? -4.557 6.781 1.696 1.00 96.25 79 PRO A CA 1
ATOM 613 C C . PRO A 1 79 ? -3.402 7.022 2.677 1.00 96.25 79 PRO A C 1
ATOM 615 O O . PRO A 1 79 ? -2.302 7.313 2.216 1.00 96.25 79 PRO A O 1
ATOM 618 N N . HIS A 1 80 ? -3.647 6.885 3.984 1.00 94.81 80 HIS A N 1
ATOM 619 C CA . HIS A 1 80 ? -2.629 6.986 5.034 1.00 94.81 80 HIS A CA 1
ATOM 620 C C . HIS A 1 80 ? -1.947 5.646 5.321 1.00 94.81 80 HIS A C 1
ATOM 622 O O . HIS A 1 80 ? -0.810 5.629 5.762 1.00 94.81 80 HIS A O 1
ATOM 628 N N . LEU A 1 81 ? -2.607 4.518 5.043 1.00 96.25 81 LEU A N 1
ATOM 629 C CA . LEU A 1 81 ? -2.002 3.195 5.195 1.00 96.25 81 LEU A CA 1
ATOM 630 C C . LEU A 1 81 ? -1.065 2.853 4.041 1.00 96.25 81 LEU A C 1
ATOM 632 O O . LEU A 1 81 ? 0.000 2.300 4.269 1.00 96.25 81 LEU A O 1
ATOM 636 N N . ILE A 1 82 ? -1.441 3.155 2.799 1.00 97.56 82 ILE A N 1
ATOM 637 C CA . ILE A 1 82 ? -0.572 2.937 1.639 1.00 97.56 82 ILE A CA 1
ATOM 638 C C . ILE A 1 82 ? -0.101 4.295 1.166 1.00 97.56 82 ILE A C 1
ATOM 640 O O . ILE A 1 82 ? -0.884 5.032 0.575 1.00 97.56 82 ILE A O 1
ATOM 644 N N . GLU A 1 83 ? 1.171 4.614 1.357 1.00 97.75 83 GLU A N 1
ATOM 645 C CA . GLU A 1 83 ? 1.732 5.924 1.030 1.00 97.75 83 GLU A CA 1
ATOM 646 C C . GLU A 1 83 ? 2.704 5.850 -0.140 1.00 97.75 83 GLU A C 1
ATOM 648 O O . GLU A 1 83 ? 3.331 4.821 -0.391 1.00 97.75 83 GLU A O 1
ATOM 653 N N . ARG A 1 84 ? 2.840 6.967 -0.860 1.00 97.12 84 ARG A N 1
ATOM 654 C CA . ARG A 1 84 ? 3.814 7.120 -1.943 1.00 97.12 84 ARG A CA 1
ATOM 655 C C . ARG A 1 84 ? 4.895 8.097 -1.528 1.00 97.12 84 ARG A C 1
ATOM 657 O O . ARG A 1 84 ? 4.586 9.110 -0.909 1.00 97.12 84 ARG A O 1
ATOM 664 N N . ALA A 1 85 ? 6.137 7.790 -1.887 1.00 96.19 85 ALA A N 1
ATOM 665 C CA . ALA A 1 85 ? 7.258 8.685 -1.662 1.00 96.19 85 ALA A CA 1
ATOM 666 C C . ALA A 1 85 ? 7.008 10.029 -2.376 1.00 96.19 85 ALA A C 1
ATOM 668 O O . ALA A 1 85 ? 6.394 10.035 -3.453 1.00 96.19 85 ALA A O 1
ATOM 669 N N . PRO A 1 86 ? 7.474 11.164 -1.824 1.00 90.75 86 PRO A N 1
ATOM 670 C CA . PRO A 1 86 ? 7.477 12.439 -2.538 1.00 90.75 86 PRO A CA 1
ATOM 671 C C . PRO A 1 86 ? 8.167 12.296 -3.903 1.00 90.75 86 PRO A C 1
ATOM 673 O O . PRO A 1 86 ? 9.213 11.666 -4.007 1.00 90.75 86 PRO A O 1
ATOM 676 N N . GLY A 1 87 ? 7.560 12.813 -4.974 1.00 86.00 87 GLY A N 1
ATOM 677 C CA . GLY A 1 87 ? 8.042 12.596 -6.351 1.00 86.00 87 GLY A CA 1
ATOM 678 C C . GLY A 1 87 ? 7.698 11.219 -6.954 1.00 86.00 87 GLY A C 1
ATOM 679 O O . GLY A 1 87 ? 7.792 11.036 -8.172 1.00 86.00 87 GLY A O 1
ATOM 680 N N . GLY A 1 88 ? 7.183 10.282 -6.150 1.00 86.00 88 GLY A N 1
ATOM 681 C CA . GLY A 1 88 ? 6.821 8.907 -6.508 1.00 86.00 88 GLY A CA 1
ATOM 682 C C . GLY A 1 88 ? 8.004 7.939 -6.502 1.00 86.00 88 GLY A C 1
ATOM 683 O O . GLY A 1 88 ? 9.014 8.186 -5.861 1.00 86.00 88 GLY A O 1
ATOM 684 N N . GLY A 1 89 ? 7.862 6.798 -7.183 1.00 91.31 89 GLY A N 1
ATOM 685 C CA . GLY A 1 89 ? 8.940 5.810 -7.325 1.00 91.31 89 GLY A CA 1
ATOM 686 C C . GLY A 1 89 ? 9.113 4.853 -6.141 1.00 91.31 89 GLY A C 1
ATOM 687 O O . GLY A 1 89 ? 9.784 3.840 -6.301 1.00 91.31 89 GLY A O 1
ATOM 688 N N . GLY A 1 90 ? 8.470 5.118 -4.999 1.00 95.81 90 GLY A N 1
ATOM 689 C CA . GLY A 1 90 ? 8.435 4.214 -3.848 1.00 95.81 90 GLY A CA 1
ATOM 690 C C . GLY A 1 90 ? 7.076 4.190 -3.146 1.00 95.81 90 GLY A C 1
ATOM 691 O O . GLY A 1 90 ? 6.391 5.213 -3.074 1.00 95.81 90 GLY A O 1
ATOM 692 N N . THR A 1 91 ? 6.653 3.025 -2.657 1.00 97.94 91 THR A N 1
ATOM 693 C CA . THR A 1 91 ? 5.400 2.825 -1.903 1.00 97.94 91 THR A CA 1
ATOM 694 C C . THR A 1 91 ? 5.704 2.173 -0.565 1.00 97.94 91 THR A C 1
ATOM 696 O O . THR A 1 91 ? 6.543 1.283 -0.514 1.00 97.94 91 THR A O 1
ATOM 699 N N . ARG A 1 92 ? 5.010 2.565 0.503 1.00 97.31 92 ARG A N 1
ATOM 700 C CA . ARG A 1 92 ? 5.116 1.908 1.813 1.00 97.31 92 ARG A CA 1
ATOM 701 C C . ARG A 1 92 ? 3.753 1.552 2.382 1.00 97.31 92 ARG A C 1
ATOM 703 O O . ARG A 1 92 ? 2.754 2.176 2.020 1.00 97.31 92 ARG A O 1
ATOM 710 N N . LEU A 1 93 ? 3.746 0.598 3.308 1.00 97.06 93 LEU A N 1
ATOM 711 C CA . LEU A 1 93 ? 2.642 0.392 4.238 1.00 97.06 93 LEU A CA 1
ATOM 712 C C . LEU A 1 93 ? 2.964 1.123 5.551 1.00 97.06 93 LEU A C 1
ATOM 714 O O . LEU A 1 93 ? 3.823 0.678 6.306 1.00 97.06 93 LEU A O 1
ATOM 718 N N . ALA A 1 94 ? 2.303 2.246 5.809 1.00 95.94 94 ALA A N 1
ATOM 719 C CA . ALA A 1 94 ? 2.490 3.059 7.004 1.00 95.94 94 ALA A CA 1
ATOM 720 C C . ALA A 1 94 ? 1.494 2.636 8.094 1.00 95.94 94 ALA A C 1
ATOM 722 O O . ALA A 1 94 ? 0.373 3.134 8.179 1.00 95.94 94 ALA A O 1
ATOM 723 N N . LEU A 1 95 ? 1.904 1.674 8.920 1.00 92.44 95 LEU A N 1
ATOM 724 C CA . LEU A 1 95 ? 1.149 1.279 10.107 1.00 92.44 95 LEU A CA 1
ATOM 725 C C . LEU A 1 95 ? 1.404 2.271 11.246 1.00 92.44 95 LEU A C 1
ATOM 727 O O . LEU A 1 95 ? 2.536 2.703 11.467 1.00 92.44 95 LEU A O 1
ATOM 731 N N . ALA A 1 96 ? 0.348 2.619 11.981 1.00 87.75 96 ALA A N 1
ATOM 732 C CA . ALA A 1 96 ? 0.494 3.369 13.223 1.00 87.75 96 ALA A CA 1
ATOM 733 C C . ALA A 1 96 ? 1.283 2.538 14.259 1.00 87.75 96 ALA A C 1
ATOM 735 O O . ALA A 1 96 ? 1.245 1.306 14.206 1.00 87.75 96 ALA A O 1
ATOM 736 N N . PRO A 1 97 ? 1.972 3.168 15.225 1.00 85.12 97 PRO A N 1
ATOM 737 C CA . PRO A 1 97 ? 2.614 2.437 16.315 1.00 85.12 97 PRO A CA 1
ATOM 738 C C . PRO A 1 97 ? 1.632 1.494 17.027 1.00 85.12 97 PRO A C 1
ATOM 740 O O . PRO A 1 97 ? 0.529 1.901 17.389 1.00 85.12 97 PRO A O 1
ATOM 743 N N . GLY A 1 98 ? 2.027 0.230 17.208 1.00 83.56 98 GLY A N 1
ATOM 744 C CA . GLY A 1 98 ? 1.187 -0.808 17.822 1.00 83.56 98 GLY A CA 1
ATOM 745 C C . GLY A 1 98 ? 0.087 -1.377 16.918 1.00 83.56 98 GLY A C 1
ATOM 746 O O . GLY A 1 98 ? -0.690 -2.213 17.374 1.00 83.56 98 GLY A O 1
ATOM 747 N N . ALA A 1 99 ? 0.003 -0.942 15.657 1.00 89.19 99 ALA A N 1
ATOM 748 C CA . ALA A 1 99 ? -0.835 -1.590 14.661 1.00 89.19 99 ALA A CA 1
ATOM 749 C C . ALA A 1 99 ? -0.101 -2.777 14.031 1.00 89.19 99 ALA A C 1
ATOM 751 O O . ALA A 1 99 ? 1.086 -2.690 13.708 1.00 89.19 99 ALA A O 1
ATOM 752 N N . GLU A 1 100 ? -0.828 -3.861 13.791 1.00 89.44 100 GLU A N 1
ATOM 753 C CA . GLU A 1 100 ? -0.301 -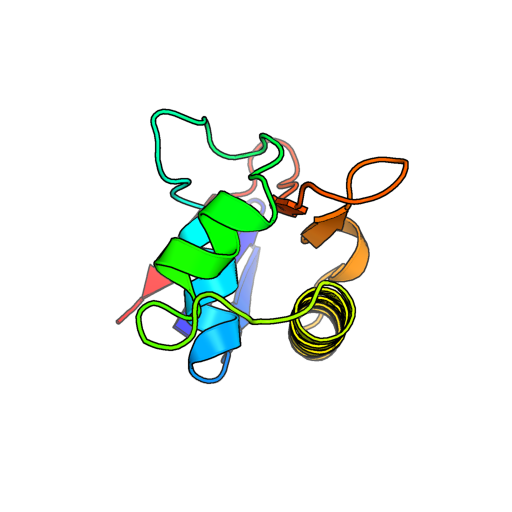5.058 13.149 1.00 89.44 100 GLU A CA 1
ATOM 754 C C . GLU A 1 100 ? -1.118 -5.428 11.913 1.00 89.44 100 GLU A C 1
ATOM 756 O O . GLU A 1 100 ? -2.278 -5.041 11.732 1.00 89.44 100 GLU A O 1
ATOM 761 N N . ILE A 1 101 ? -0.478 -6.195 11.035 1.00 92.19 101 ILE A N 1
ATOM 762 C CA . ILE A 1 101 ? -1.098 -6.748 9.841 1.00 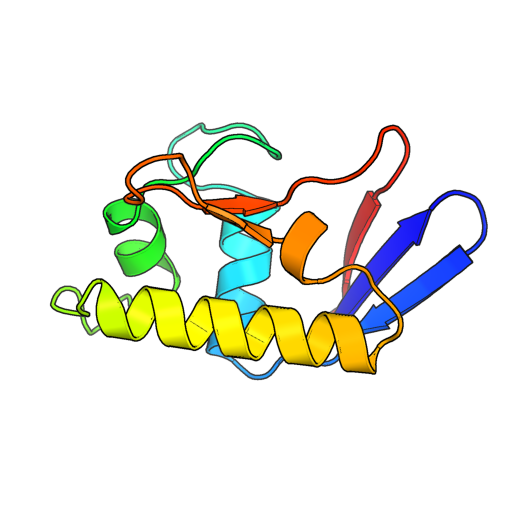92.19 101 ILE A CA 1
ATOM 763 C C . ILE A 1 101 ? -0.834 -8.247 9.784 1.00 92.19 101 ILE A C 1
ATOM 765 O O . ILE A 1 101 ? 0.310 -8.702 9.811 1.00 92.19 101 ILE A O 1
ATOM 769 N N . VAL A 1 102 ? -1.908 -9.024 9.673 1.00 90.88 102 VAL A N 1
ATOM 770 C CA . VAL A 1 102 ? -1.846 -10.483 9.593 1.00 90.88 102 VAL A CA 1
ATOM 771 C C . VAL A 1 102 ? -2.486 -10.944 8.291 1.00 90.88 102 VAL A C 1
ATOM 773 O O . VAL A 1 102 ? -3.658 -10.681 8.010 1.00 90.88 102 VAL A O 1
ATOM 776 N N . MET A 1 103 ? -1.714 -11.671 7.488 1.00 86.38 103 MET A N 1
ATOM 777 C CA . MET A 1 103 ? -2.221 -12.352 6.301 1.00 86.38 103 MET A CA 1
ATOM 778 C C . MET A 1 103 ? -2.857 -13.666 6.739 1.00 86.38 103 MET A C 1
ATOM 780 O O . MET A 1 103 ? -2.180 -14.521 7.309 1.00 86.38 103 MET A O 1
ATOM 784 N N . LYS A 1 104 ? -4.153 -13.829 6.472 1.00 77.38 104 LYS A N 1
ATOM 785 C CA . LYS A 1 104 ? -4.865 -15.086 6.717 1.00 77.38 104 LYS A CA 1
ATOM 786 C C . LYS A 1 104 ? -5.201 -15.708 5.360 1.00 77.38 104 LYS A C 1
ATOM 788 O O . LYS A 1 104 ? -5.876 -15.054 4.549 1.00 77.38 104 LYS A O 1
ATOM 793 N N . ALA A 1 105 ? -4.655 -16.907 5.130 1.00 59.59 105 ALA A N 1
ATOM 794 C CA . ALA A 1 105 ? -4.993 -17.768 3.998 1.00 59.59 105 ALA A CA 1
ATOM 795 C C . ALA A 1 105 ? -6.497 -18.069 4.001 1.00 59.59 105 ALA A C 1
ATOM 797 O O . ALA A 1 105 ? -7.066 -18.200 5.112 1.00 59.59 105 ALA A O 1
#